Protein AF-G2IM91-F1 (afdb_monomer_lite)

Foldseek 3Di:
DDPVVVVCVVVVVVVVVVVVVVVVVVVVVVVVVVVVVVVVVVVVVVVVVVVVVVVVVVVVVVVVVVVVVVVVVVVVVVLCCLPPVVVVVLVVCQVDVLNQDPPNPDDPVVNVVVVVVCVVQQWDADPVGTIDGDRPDSVVVPPD

pLDDT: mean 77.0, std 16.24, range [38.62, 96.62]

Radius of gyration: 45.7 Å; chains: 1; bounding box: 92×33×119 Å

Structure (mmCIF, N/CA/C/O backbone):
data_AF-G2IM91-F1
#
_entry.id   AF-G2IM91-F1
#
loop_
_atom_site.group_PDB
_atom_site.id
_atom_site.type_symbol
_atom_site.label_atom_id
_atom_site.label_alt_id
_atom_site.label_comp_id
_atom_site.label_asym_id
_atom_site.label_entity_id
_atom_site.label_seq_id
_atom_site.pdbx_PDB_ins_code
_atom_site.Cartn_x
_atom_site.Cartn_y
_atom_site.Cartn_z
_atom_site.occupancy
_atom_site.B_iso_or_equiv
_atom_site.auth_seq_id
_atom_site.auth_comp_id
_atom_site.auth_asym_id
_atom_site.auth_atom_id
_atom_site.pdbx_PDB_model_num
ATOM 1 N N . MET A 1 1 ? 55.244 -1.380 -57.912 1.00 58.75 1 MET A N 1
ATOM 2 C CA . MET A 1 1 ? 54.074 -2.185 -57.493 1.00 58.75 1 MET A CA 1
ATOM 3 C C . MET A 1 1 ? 53.463 -2.826 -58.728 1.00 58.75 1 MET A C 1
ATOM 5 O O . MET A 1 1 ? 53.385 -2.140 -59.741 1.00 58.75 1 MET A O 1
ATOM 9 N N . PRO A 1 2 ? 53.085 -4.110 -58.703 1.00 75.12 2 PRO A N 1
ATOM 10 C CA . PRO A 1 2 ? 52.593 -4.783 -59.899 1.00 75.12 2 PRO A CA 1
ATOM 11 C C . PRO A 1 2 ? 51.182 -4.276 -60.268 1.00 75.12 2 PRO A C 1
ATOM 13 O O . PRO A 1 2 ? 50.319 -4.134 -59.404 1.00 75.12 2 PRO A O 1
ATOM 16 N N . ALA A 1 3 ? 50.946 -3.980 -61.551 1.00 74.94 3 ALA A N 1
ATOM 17 C CA . ALA A 1 3 ? 49.760 -3.259 -62.042 1.00 74.94 3 ALA A CA 1
ATOM 18 C C . ALA A 1 3 ? 48.409 -3.964 -61.789 1.00 74.94 3 ALA A C 1
ATOM 20 O O . ALA A 1 3 ? 47.363 -3.317 -61.773 1.00 74.94 3 ALA A O 1
ATOM 21 N N . TRP A 1 4 ? 48.413 -5.279 -61.547 1.00 76.25 4 TRP A N 1
ATOM 22 C CA . TRP A 1 4 ? 47.206 -6.033 -61.193 1.00 76.25 4 TRP A CA 1
ATOM 23 C C . TRP A 1 4 ? 46.655 -5.642 -59.812 1.00 76.25 4 TRP A C 1
ATOM 25 O O . TRP A 1 4 ? 45.441 -5.619 -59.623 1.00 76.25 4 TRP A O 1
ATOM 35 N N . LEU A 1 5 ? 47.526 -5.239 -58.879 1.00 74.75 5 LEU A N 1
ATOM 36 C CA . LEU A 1 5 ? 47.134 -4.841 -57.527 1.00 74.75 5 LEU A CA 1
ATOM 37 C C . LEU A 1 5 ? 46.308 -3.542 -57.532 1.00 74.75 5 LEU A C 1
ATOM 39 O O . LEU A 1 5 ? 45.314 -3.427 -56.821 1.00 74.75 5 LEU A O 1
ATOM 43 N N . LEU A 1 6 ? 46.681 -2.588 -58.393 1.00 76.56 6 LEU A N 1
ATOM 44 C CA . LEU A 1 6 ? 45.973 -1.313 -58.578 1.00 76.56 6 LEU A CA 1
ATOM 45 C C . LEU A 1 6 ? 44.570 -1.498 -59.178 1.00 76.56 6 LEU A C 1
ATOM 47 O O . LEU A 1 6 ? 43.684 -0.693 -58.908 1.00 76.56 6 LEU A O 1
ATOM 51 N N . ARG A 1 7 ? 44.343 -2.574 -59.944 1.00 78.06 7 ARG A N 1
ATOM 52 C CA . ARG A 1 7 ? 43.022 -2.925 -60.494 1.00 78.06 7 ARG A CA 1
ATOM 53 C C . ARG A 1 7 ? 42.071 -3.530 -59.457 1.00 78.06 7 ARG A C 1
ATOM 55 O O . ARG A 1 7 ? 40.871 -3.302 -59.551 1.00 78.06 7 ARG A O 1
ATOM 62 N N . LEU A 1 8 ? 42.587 -4.271 -58.475 1.00 85.00 8 LEU A N 1
ATOM 63 C CA . LEU A 1 8 ? 41.793 -4.894 -57.400 1.00 85.00 8 LEU A CA 1
ATOM 64 C C . LEU A 1 8 ? 41.503 -3.948 -56.229 1.00 85.00 8 LEU A C 1
ATOM 66 O O . LEU A 1 8 ? 40.527 -4.132 -55.502 1.00 85.00 8 LEU A O 1
ATOM 70 N N . LEU A 1 9 ? 42.326 -2.914 -56.068 1.00 87.31 9 LEU A N 1
ATOM 71 C CA . LEU A 1 9 ? 42.213 -1.902 -55.023 1.00 87.31 9 LEU A CA 1
ATOM 72 C C . LEU A 1 9 ? 40.801 -1.283 -54.884 1.00 87.31 9 LEU A C 1
ATOM 74 O O . LEU A 1 9 ? 40.288 -1.276 -53.763 1.00 87.31 9 LEU A O 1
ATOM 78 N N . PRO A 1 10 ? 40.107 -0.839 -55.957 1.00 88.62 10 PRO A N 1
ATOM 79 C CA . PRO A 1 10 ? 38.750 -0.299 -55.822 1.00 88.62 10 PRO A CA 1
ATOM 80 C C . PRO A 1 10 ? 37.735 -1.330 -55.302 1.00 88.62 10 PRO A C 1
ATOM 82 O O . PRO A 1 10 ? 36.807 -0.967 -54.585 1.00 88.62 10 PRO A O 1
ATOM 85 N N . HIS A 1 11 ? 37.909 -2.617 -55.618 1.00 90.00 11 HIS A N 1
ATOM 86 C CA . HIS A 1 11 ? 37.005 -3.678 -55.157 1.00 90.00 11 HIS A CA 1
ATOM 87 C C . HIS A 1 11 ? 37.240 -4.001 -53.676 1.00 90.00 11 HIS A C 1
ATOM 89 O O . HIS A 1 11 ? 36.284 -4.214 -52.932 1.00 90.00 11 HIS A O 1
ATOM 95 N N . GLY A 1 12 ? 38.499 -3.961 -53.226 1.00 92.06 12 GLY A N 1
ATOM 96 C CA . GLY A 1 12 ? 38.845 -4.087 -51.809 1.00 92.06 12 GLY A CA 1
ATOM 97 C C . GLY A 1 12 ? 38.259 -2.956 -50.959 1.00 92.06 12 GLY A C 1
ATOM 98 O O . GLY A 1 12 ? 37.692 -3.218 -49.901 1.00 92.06 12 GLY A O 1
ATOM 99 N N . ILE A 1 13 ? 38.320 -1.711 -51.449 1.00 92.81 13 ILE A N 1
ATOM 100 C CA . ILE A 1 13 ? 37.702 -0.557 -50.774 1.00 92.81 13 ILE A CA 1
ATOM 101 C C . ILE A 1 13 ? 36.179 -0.715 -50.707 1.00 92.81 13 ILE A C 1
ATOM 103 O O . ILE A 1 13 ? 35.593 -0.489 -49.651 1.00 92.81 13 ILE A O 1
ATOM 107 N N . ALA A 1 14 ? 35.535 -1.136 -51.800 1.00 93.81 14 ALA A N 1
ATOM 108 C CA . ALA A 1 14 ? 34.088 -1.350 -51.821 1.00 93.81 14 ALA A CA 1
ATOM 109 C C . ALA A 1 14 ? 33.645 -2.424 -50.809 1.00 93.81 14 ALA A C 1
ATOM 111 O O . ALA A 1 14 ? 32.693 -2.212 -50.060 1.00 93.81 14 ALA A O 1
ATOM 112 N N . LEU A 1 15 ? 34.370 -3.545 -50.726 1.00 95.12 15 LEU A N 1
ATOM 113 C CA . LEU A 1 15 ? 34.116 -4.592 -49.730 1.00 95.12 15 LEU A CA 1
ATOM 114 C C . LEU A 1 15 ? 34.318 -4.091 -48.297 1.00 95.12 15 LEU A C 1
ATOM 116 O O . LEU A 1 15 ? 33.482 -4.355 -47.434 1.00 95.12 15 LEU A O 1
ATOM 120 N N . ALA A 1 16 ? 35.390 -3.338 -48.045 1.00 94.88 16 ALA A N 1
ATOM 121 C CA . ALA A 1 16 ? 35.642 -2.749 -46.735 1.00 94.88 16 ALA A CA 1
ATOM 122 C C . ALA A 1 16 ? 34.537 -1.758 -46.332 1.00 94.88 16 ALA A C 1
ATOM 124 O O . ALA A 1 16 ? 34.101 -1.762 -45.182 1.00 94.88 16 ALA A O 1
ATOM 125 N N . ALA A 1 17 ? 34.037 -0.956 -47.276 1.00 96.12 17 ALA A N 1
ATOM 126 C CA . ALA A 1 17 ? 32.934 -0.030 -47.040 1.00 96.12 17 ALA A CA 1
ATOM 127 C C . ALA A 1 17 ? 31.627 -0.767 -46.704 1.00 96.12 17 ALA A C 1
ATOM 129 O O . ALA A 1 17 ? 30.949 -0.399 -45.745 1.00 96.12 17 ALA A O 1
ATOM 130 N N . LEU A 1 18 ? 31.301 -1.839 -47.434 1.00 96.12 18 LEU A N 1
ATOM 131 C CA . LEU A 1 18 ? 30.121 -2.665 -47.157 1.00 96.12 18 LEU A CA 1
ATOM 132 C C . LEU A 1 18 ? 30.212 -3.359 -45.792 1.00 96.12 18 LEU A C 1
ATOM 134 O O . LEU A 1 18 ? 29.256 -3.315 -45.019 1.00 96.12 18 LEU A O 1
ATOM 138 N N . LEU A 1 19 ? 31.365 -3.945 -45.457 1.00 96.31 19 LEU A N 1
ATOM 139 C CA . LEU A 1 19 ? 31.596 -4.561 -44.146 1.00 96.31 19 LEU A CA 1
ATOM 140 C C . LEU A 1 19 ? 31.528 -3.531 -43.013 1.00 96.31 19 LEU A C 1
ATOM 142 O O . LEU A 1 19 ? 30.925 -3.795 -41.973 1.00 96.31 19 LEU A O 1
ATOM 146 N N . GLY A 1 20 ? 32.097 -2.342 -43.222 1.00 96.62 20 GLY A N 1
ATOM 147 C CA . GLY A 1 20 ? 32.008 -1.234 -42.275 1.00 96.62 20 GLY A CA 1
ATOM 148 C C . GLY A 1 20 ? 30.564 -0.791 -42.037 1.00 96.62 20 GLY A C 1
ATOM 149 O O . GLY A 1 20 ? 30.157 -0.628 -40.888 1.00 96.62 20 GLY A O 1
ATOM 150 N N . ALA A 1 21 ? 29.769 -0.663 -43.103 1.00 95.56 21 ALA A N 1
ATOM 151 C CA . ALA A 1 21 ? 28.352 -0.322 -43.011 1.00 95.56 21 ALA A CA 1
ATOM 152 C C . ALA A 1 21 ? 27.546 -1.405 -42.274 1.00 95.56 21 ALA A C 1
ATOM 154 O O . ALA A 1 21 ? 26.770 -1.081 -41.376 1.00 95.56 21 ALA A O 1
ATOM 155 N N . MET A 1 22 ? 27.776 -2.684 -42.588 1.00 95.75 22 MET A N 1
ATOM 156 C CA . MET A 1 22 ? 27.137 -3.822 -41.914 1.00 95.75 22 MET A CA 1
ATOM 157 C C . MET A 1 22 ? 27.425 -3.815 -40.402 1.00 95.75 22 MET A C 1
ATOM 159 O O . MET A 1 22 ? 26.500 -3.882 -39.593 1.00 95.75 22 MET A O 1
ATOM 163 N N . LEU A 1 23 ? 28.695 -3.656 -40.009 1.00 94.94 23 LEU A N 1
ATOM 164 C CA . LEU A 1 23 ? 29.106 -3.590 -38.600 1.00 94.94 23 LEU A CA 1
ATOM 165 C C . LEU A 1 23 ? 28.542 -2.363 -37.877 1.00 94.94 23 LEU A C 1
ATOM 167 O O . LEU A 1 23 ? 28.225 -2.430 -36.689 1.00 94.94 23 LEU A O 1
ATOM 171 N N . TRP A 1 24 ? 28.424 -1.232 -38.572 1.00 95.31 24 TRP A N 1
ATOM 172 C CA . TRP A 1 24 ? 27.832 -0.022 -38.010 1.00 95.31 24 TRP A CA 1
ATOM 173 C C . TRP A 1 24 ? 26.333 -0.199 -37.734 1.00 95.31 24 TRP A C 1
ATOM 175 O O . TRP A 1 24 ? 25.861 0.181 -36.660 1.00 95.31 24 TRP A O 1
ATOM 185 N N . ILE A 1 25 ? 25.596 -0.825 -38.658 1.00 95.00 25 ILE A N 1
ATOM 186 C CA . ILE A 1 25 ? 24.171 -1.140 -38.478 1.00 95.00 25 ILE A CA 1
ATOM 187 C C . ILE A 1 25 ? 23.978 -2.089 -37.289 1.00 95.00 25 ILE A C 1
ATOM 189 O O . ILE A 1 25 ? 23.140 -1.813 -36.431 1.00 95.00 25 ILE A O 1
ATOM 193 N N . ASP A 1 26 ? 24.776 -3.154 -37.200 1.00 94.62 26 ASP A N 1
ATOM 194 C CA . ASP A 1 26 ? 24.684 -4.143 -36.119 1.00 94.62 26 ASP A CA 1
ATOM 195 C C . ASP A 1 26 ? 24.948 -3.519 -34.735 1.00 94.62 26 ASP A C 1
ATOM 197 O O . ASP A 1 26 ? 24.148 -3.651 -33.803 1.00 94.62 26 ASP A O 1
ATOM 201 N N . ARG A 1 27 ? 26.008 -2.707 -34.615 1.00 92.44 27 ARG A N 1
ATOM 202 C CA . ARG A 1 27 ? 26.309 -1.975 -33.372 1.00 92.44 27 ARG A CA 1
ATOM 203 C C . ARG A 1 27 ? 25.188 -1.019 -32.972 1.00 92.44 27 ARG A C 1
ATOM 205 O O . ARG A 1 27 ? 24.855 -0.929 -31.791 1.00 92.44 27 ARG A O 1
ATOM 212 N N . ASN A 1 28 ? 24.590 -0.327 -33.938 1.00 91.94 28 ASN A N 1
ATOM 213 C CA . ASN A 1 28 ? 23.470 0.576 -33.680 1.00 91.94 28 ASN A CA 1
ATOM 214 C C . ASN A 1 28 ? 22.183 -0.164 -33.303 1.00 91.94 28 ASN A C 1
ATOM 216 O O . ASN A 1 28 ? 21.387 0.352 -32.520 1.00 91.94 28 ASN A O 1
ATOM 220 N N . ALA A 1 29 ? 21.960 -1.364 -33.835 1.00 88.69 29 ALA A N 1
ATOM 221 C CA . ALA A 1 29 ? 20.843 -2.201 -33.419 1.00 88.69 29 ALA A CA 1
ATOM 222 C C . ALA A 1 29 ? 21.014 -2.643 -31.956 1.00 88.69 29 ALA A C 1
ATOM 224 O O . ALA A 1 29 ? 20.082 -2.510 -31.160 1.00 88.69 29 ALA A O 1
ATOM 225 N N . ALA A 1 30 ? 22.221 -3.067 -31.571 1.00 89.06 30 ALA A N 1
ATOM 226 C CA . ALA A 1 30 ? 22.526 -3.510 -30.212 1.00 89.06 30 ALA A CA 1
ATOM 227 C C . ALA A 1 30 ? 22.371 -2.408 -29.146 1.00 89.06 30 ALA A C 1
ATOM 229 O O . ALA A 1 30 ? 21.991 -2.688 -28.008 1.00 89.06 30 ALA A O 1
ATOM 230 N N . THR A 1 31 ? 22.654 -1.145 -29.474 1.00 88.81 31 THR A N 1
ATOM 231 C CA . THR A 1 31 ? 22.453 -0.033 -28.527 1.00 88.81 31 THR A CA 1
ATOM 232 C C . THR A 1 31 ? 20.975 0.298 -28.342 1.00 88.81 31 THR A C 1
ATOM 234 O O . THR A 1 31 ? 20.534 0.525 -27.213 1.00 88.81 31 THR A O 1
ATOM 237 N N . ARG A 1 32 ? 20.186 0.260 -29.423 1.00 88.94 32 ARG A N 1
ATOM 238 C CA . ARG A 1 32 ? 18.736 0.511 -29.377 1.00 88.94 32 ARG A CA 1
ATOM 239 C C . ARG A 1 32 ? 17.995 -0.543 -28.559 1.00 88.94 32 ARG A C 1
ATOM 241 O O . ARG A 1 32 ? 17.136 -0.180 -27.760 1.00 88.94 32 ARG A O 1
ATOM 248 N N . THR A 1 33 ? 18.346 -1.821 -28.705 1.00 89.69 33 THR A N 1
ATOM 249 C CA . THR A 1 33 ? 17.702 -2.901 -27.938 1.00 89.69 33 THR A CA 1
ATOM 250 C C . THR A 1 33 ? 17.970 -2.768 -26.442 1.00 89.69 33 THR A C 1
ATOM 252 O O . THR A 1 33 ? 17.042 -2.877 -25.645 1.00 89.69 33 THR A O 1
ATOM 255 N N . ARG A 1 34 ? 19.203 -2.435 -26.042 1.00 91.75 34 ARG A N 1
ATOM 256 C CA . ARG A 1 34 ? 19.546 -2.202 -24.627 1.00 91.75 34 ARG A CA 1
ATOM 257 C C . ARG A 1 34 ? 18.765 -1.037 -24.023 1.00 91.75 34 ARG A C 1
ATOM 259 O O . ARG A 1 34 ? 18.237 -1.172 -22.924 1.00 91.75 34 ARG A O 1
ATOM 266 N N . ALA A 1 35 ? 18.642 0.075 -24.748 1.00 92.00 35 ALA A N 1
ATOM 267 C CA . ALA A 1 35 ? 17.865 1.226 -24.286 1.00 92.00 35 ALA A CA 1
ATOM 268 C C . ALA A 1 35 ? 16.370 0.891 -24.111 1.00 92.00 35 ALA A C 1
ATOM 270 O O . ALA A 1 35 ? 15.737 1.327 -23.148 1.00 92.00 35 ALA A O 1
ATOM 271 N N . GLN A 1 36 ? 15.802 0.079 -25.008 1.00 91.69 36 GLN A N 1
ATOM 272 C CA . GLN A 1 36 ? 14.414 -0.380 -24.887 1.00 91.69 36 GLN A CA 1
ATOM 273 C C . GLN A 1 36 ? 14.209 -1.331 -23.702 1.00 91.69 36 GLN A C 1
ATOM 275 O O . GLN A 1 36 ? 13.215 -1.210 -22.993 1.00 91.69 36 GLN A O 1
ATOM 280 N N . ILE A 1 37 ? 15.154 -2.238 -23.443 1.00 91.56 37 ILE A N 1
ATOM 281 C CA . ILE A 1 37 ? 15.074 -3.150 -22.293 1.00 91.56 37 ILE A CA 1
ATOM 282 C C . ILE A 1 37 ? 15.128 -2.364 -20.980 1.00 91.56 37 ILE A C 1
ATOM 284 O O . ILE A 1 37 ? 14.327 -2.620 -20.085 1.00 91.56 37 ILE A O 1
ATOM 288 N N . GLU A 1 38 ? 16.026 -1.383 -20.871 1.00 92.94 38 GLU A N 1
ATOM 289 C CA . GLU A 1 38 ? 16.166 -0.587 -19.649 1.00 92.94 38 GLU A CA 1
ATOM 290 C C . GLU A 1 38 ? 14.921 0.264 -19.380 1.00 92.94 38 GLU A C 1
ATOM 292 O O . GLU A 1 38 ? 14.400 0.290 -18.267 1.00 92.94 38 GLU A O 1
ATOM 297 N N . THR A 1 39 ? 14.379 0.909 -20.414 1.00 93.06 39 THR A N 1
ATOM 298 C CA . THR A 1 39 ? 13.135 1.680 -20.276 1.00 93.06 39 THR A CA 1
ATOM 299 C C . THR A 1 39 ? 11.949 0.790 -19.911 1.00 93.06 39 THR A C 1
ATOM 301 O O . THR A 1 39 ? 11.190 1.146 -19.010 1.00 93.06 39 THR A O 1
ATOM 304 N N . ALA A 1 40 ? 11.815 -0.389 -20.528 1.00 92.06 40 ALA A N 1
ATOM 305 C CA . ALA A 1 40 ? 10.787 -1.364 -20.167 1.00 92.06 40 ALA A CA 1
ATOM 306 C C . ALA A 1 40 ? 10.934 -1.836 -18.713 1.00 92.06 40 ALA A C 1
ATOM 308 O O . ALA A 1 40 ? 9.944 -1.898 -17.980 1.00 92.06 40 ALA A O 1
ATOM 309 N N . ARG A 1 41 ? 12.167 -2.095 -18.264 1.00 94.38 41 ARG A N 1
ATOM 310 C CA . ARG A 1 41 ? 12.460 -2.472 -16.880 1.00 94.38 41 ARG A CA 1
ATOM 311 C C . ARG A 1 41 ? 12.054 -1.369 -15.908 1.00 94.38 41 ARG A C 1
ATOM 313 O O . ARG A 1 41 ? 11.269 -1.636 -15.003 1.00 94.38 41 ARG A O 1
ATOM 320 N N . ILE A 1 42 ? 12.499 -0.133 -16.131 1.00 94.12 42 ILE A N 1
ATOM 321 C CA . ILE A 1 42 ? 12.155 1.017 -15.281 1.00 94.12 42 ILE A CA 1
ATOM 322 C C . ILE A 1 42 ? 10.635 1.224 -15.232 1.00 94.12 42 ILE A C 1
ATOM 324 O O . ILE A 1 42 ? 10.075 1.449 -14.158 1.00 94.12 42 ILE A O 1
ATOM 328 N N . MET A 1 43 ? 9.940 1.122 -16.371 1.00 93.88 43 MET A N 1
ATOM 329 C CA . MET A 1 43 ? 8.478 1.215 -16.397 1.00 93.88 43 MET A CA 1
ATOM 330 C C . MET A 1 43 ? 7.822 0.098 -15.584 1.00 93.88 43 MET A C 1
ATOM 332 O O . MET A 1 43 ? 6.929 0.390 -14.791 1.00 93.88 43 MET A O 1
ATOM 336 N N . SER A 1 44 ? 8.282 -1.148 -15.727 1.00 92.69 44 SER A N 1
ATOM 337 C CA . SER A 1 44 ? 7.745 -2.286 -14.973 1.00 92.69 44 SER A CA 1
ATOM 338 C C . SER A 1 44 ? 7.970 -2.141 -13.465 1.00 92.69 44 SER A C 1
ATOM 340 O O . SER A 1 44 ? 7.050 -2.356 -12.680 1.00 92.69 44 SER A O 1
ATOM 342 N N . GLU A 1 45 ? 9.152 -1.679 -13.044 1.00 94.69 45 GLU A N 1
ATOM 343 C CA . GLU A 1 45 ? 9.470 -1.445 -11.635 1.00 94.69 45 GLU A CA 1
ATOM 344 C C . GLU A 1 45 ? 8.613 -0.312 -11.055 1.00 94.69 45 GLU A C 1
ATOM 346 O O . GLU A 1 45 ? 8.114 -0.411 -9.933 1.00 94.69 45 GLU A O 1
ATOM 351 N N . ASN A 1 46 ? 8.381 0.753 -11.826 1.00 93.81 46 ASN A N 1
ATOM 352 C CA . ASN A 1 46 ? 7.516 1.855 -11.413 1.00 93.81 46 ASN A CA 1
ATOM 353 C C . ASN A 1 46 ? 6.042 1.443 -11.336 1.00 93.81 46 ASN A C 1
ATOM 355 O O . ASN A 1 46 ? 5.352 1.845 -10.398 1.00 93.81 46 ASN A O 1
ATOM 359 N N . GLN A 1 47 ? 5.562 0.630 -12.281 1.00 95.19 47 GLN A N 1
ATOM 360 C CA . GLN A 1 47 ? 4.212 0.068 -12.244 1.00 95.19 47 GLN A CA 1
ATOM 361 C C . GLN A 1 47 ? 4.026 -0.825 -11.018 1.00 95.19 47 GLN A C 1
ATOM 363 O O . GLN A 1 47 ? 3.093 -0.599 -10.252 1.00 95.19 47 GLN A O 1
ATOM 368 N N . LEU A 1 48 ? 4.963 -1.743 -10.762 1.00 94.94 48 LEU A N 1
ATOM 369 C CA . LEU A 1 48 ? 4.957 -2.598 -9.572 1.00 94.94 48 LEU A CA 1
ATOM 370 C C . LEU A 1 48 ? 4.942 -1.776 -8.280 1.00 94.94 48 LEU A C 1
ATOM 372 O O . LEU A 1 48 ? 4.133 -2.032 -7.392 1.00 94.94 48 LEU A O 1
ATOM 376 N N . ARG A 1 49 ? 5.782 -0.738 -8.177 1.00 94.44 49 ARG A N 1
ATOM 377 C CA . ARG A 1 49 ? 5.787 0.170 -7.016 1.00 94.44 49 ARG A CA 1
ATOM 378 C C . ARG A 1 49 ? 4.465 0.918 -6.855 1.00 94.44 49 ARG A C 1
ATOM 380 O O . ARG A 1 49 ? 4.007 1.109 -5.729 1.00 94.44 49 ARG A O 1
ATOM 387 N N . ALA A 1 50 ? 3.853 1.358 -7.952 1.00 94.94 50 ALA A N 1
ATOM 388 C CA . ALA A 1 50 ? 2.565 2.043 -7.916 1.00 94.94 50 ALA A CA 1
ATOM 389 C C . ALA A 1 50 ? 1.432 1.099 -7.486 1.00 94.94 50 ALA A C 1
ATOM 391 O O . ALA A 1 50 ? 0.580 1.489 -6.686 1.00 94.94 50 ALA A O 1
ATOM 392 N N . GLU A 1 51 ? 1.431 -0.139 -7.979 1.00 94.38 51 GLU A N 1
ATOM 393 C CA . GLU A 1 51 ? 0.474 -1.166 -7.572 1.00 94.38 51 GLU A CA 1
ATOM 394 C C . GLU A 1 51 ? 0.641 -1.555 -6.105 1.00 94.38 51 GLU A C 1
ATOM 396 O O . GLU A 1 51 ? -0.361 -1.604 -5.389 1.00 94.38 51 GLU A O 1
ATOM 401 N N . LEU A 1 52 ? 1.881 -1.729 -5.629 1.00 95.06 52 LEU A N 1
ATOM 402 C CA . LEU A 1 52 ? 2.157 -1.973 -4.212 1.00 95.06 52 LEU A CA 1
ATOM 403 C C . LEU A 1 52 ? 1.566 -0.865 -3.343 1.00 95.06 52 LEU A C 1
ATOM 405 O O . LEU A 1 52 ? 0.780 -1.153 -2.447 1.00 95.06 52 LEU A O 1
ATOM 409 N N . ARG A 1 53 ? 1.852 0.404 -3.658 1.00 94.44 53 ARG A N 1
ATOM 410 C CA . ARG A 1 53 ? 1.324 1.546 -2.893 1.00 94.44 53 ARG A CA 1
ATOM 411 C C . ARG A 1 53 ? -0.202 1.588 -2.883 1.00 94.44 53 ARG A C 1
ATOM 413 O O . ARG A 1 53 ? -0.802 1.891 -1.856 1.00 94.44 53 ARG A O 1
ATOM 420 N N . ARG A 1 54 ? -0.853 1.279 -4.009 1.00 94.12 54 ARG A N 1
ATOM 421 C CA . ARG A 1 54 ? -2.324 1.198 -4.070 1.00 94.12 54 ARG A CA 1
ATOM 422 C C . ARG A 1 54 ? -2.862 0.051 -3.218 1.00 94.12 54 ARG A C 1
ATOM 424 O O . ARG A 1 54 ? -3.890 0.218 -2.567 1.00 94.12 54 ARG A O 1
ATOM 431 N N . SER A 1 55 ? -2.191 -1.099 -3.228 1.00 94.12 55 SER A N 1
ATOM 432 C CA . SER A 1 55 ? -2.547 -2.248 -2.393 1.00 94.12 55 SER A CA 1
ATOM 433 C C . SER A 1 55 ? -2.397 -1.918 -0.906 1.00 94.12 55 SER A C 1
ATOM 435 O O . SER A 1 55 ? -3.340 -2.103 -0.141 1.00 94.12 55 SER A O 1
ATOM 437 N N . GLU A 1 56 ? -1.268 -1.325 -0.514 1.00 94.62 56 GLU A N 1
ATOM 438 C CA . GLU A 1 56 ? -0.998 -0.863 0.852 1.00 94.62 56 GLU A CA 1
ATOM 439 C C . GLU A 1 56 ? -2.060 0.128 1.334 1.00 94.62 56 GLU A C 1
ATOM 441 O O . GLU A 1 56 ? -2.598 -0.028 2.427 1.00 94.62 56 GLU A O 1
ATOM 446 N N . GLN A 1 57 ? -2.433 1.107 0.505 1.00 93.69 57 GLN A N 1
ATOM 447 C CA . GLN A 1 57 ? -3.492 2.065 0.836 1.00 93.69 57 GLN A CA 1
ATOM 448 C C . GLN A 1 57 ? -4.855 1.390 1.024 1.00 93.69 57 GLN A C 1
ATOM 450 O O . GLN A 1 57 ? -5.587 1.729 1.954 1.00 93.69 57 GLN A O 1
ATOM 455 N N . ARG A 1 58 ? -5.202 0.417 0.172 1.00 91.94 58 ARG A N 1
ATOM 456 C CA . ARG A 1 58 ? -6.449 -0.354 0.311 1.00 91.94 58 ARG A CA 1
ATOM 457 C C . ARG A 1 58 ? -6.452 -1.194 1.584 1.00 91.94 58 ARG A C 1
ATOM 459 O O . ARG A 1 58 ? -7.462 -1.219 2.282 1.00 91.94 58 ARG A O 1
ATOM 466 N N . LEU A 1 59 ? -5.334 -1.846 1.896 1.00 93.38 59 LEU A N 1
ATOM 467 C CA . LEU A 1 59 ? -5.170 -2.636 3.114 1.00 93.38 59 LEU A CA 1
ATOM 468 C C . LEU A 1 59 ? -5.273 -1.754 4.360 1.00 93.38 59 LEU A C 1
ATOM 470 O O . LEU A 1 59 ? -6.054 -2.065 5.254 1.00 93.38 59 LEU A O 1
ATOM 474 N N . ALA A 1 60 ? -4.570 -0.620 4.390 1.00 92.50 60 ALA A N 1
ATOM 475 C CA . ALA A 1 60 ? -4.649 0.343 5.485 1.00 92.50 60 ALA A CA 1
ATOM 476 C C . ALA A 1 60 ? -6.081 0.871 5.678 1.00 92.50 60 ALA A C 1
ATOM 478 O O . ALA A 1 60 ? -6.581 0.905 6.802 1.00 92.50 60 ALA A O 1
ATOM 479 N N . GLY A 1 61 ? -6.774 1.206 4.584 1.00 91.94 61 GLY A N 1
ATOM 480 C CA . GLY A 1 61 ? -8.175 1.625 4.625 1.00 91.94 61 GLY A CA 1
ATOM 481 C C . GLY A 1 61 ? -9.109 0.534 5.158 1.00 91.94 61 GLY A C 1
ATOM 482 O O . GLY A 1 61 ? -9.958 0.808 6.004 1.00 91.94 61 GLY A O 1
ATOM 483 N N . SER A 1 62 ? -8.922 -0.715 4.720 1.00 91.69 62 SER A N 1
ATOM 484 C CA . SER A 1 62 ? -9.709 -1.856 5.201 1.00 91.69 62 SER A CA 1
ATOM 485 C C . SER A 1 62 ? -9.481 -2.125 6.688 1.00 91.69 62 SER A C 1
ATOM 487 O O . SER A 1 62 ? -10.442 -2.372 7.412 1.00 91.69 62 SER A O 1
ATOM 489 N N . ILE A 1 63 ? -8.233 -2.070 7.159 1.00 90.88 63 ILE A N 1
ATOM 490 C CA . ILE A 1 63 ? -7.897 -2.264 8.576 1.00 90.88 63 ILE A CA 1
ATOM 491 C C . ILE A 1 63 ? -8.517 -1.147 9.420 1.00 90.88 63 ILE A C 1
ATOM 493 O O . ILE A 1 63 ? -9.132 -1.434 10.444 1.00 90.88 63 ILE A O 1
ATOM 497 N N . GLY A 1 64 ? -8.430 0.107 8.965 1.00 90.56 64 GLY A N 1
ATOM 498 C CA . GLY A 1 64 ? -9.059 1.240 9.644 1.00 90.56 64 GLY A CA 1
ATOM 499 C C . GLY A 1 64 ? -10.576 1.078 9.778 1.00 90.56 64 GLY A C 1
ATOM 500 O O . GLY A 1 64 ? -11.120 1.266 10.863 1.00 90.56 64 GLY A O 1
ATOM 501 N N . ALA A 1 65 ? -11.255 0.655 8.708 1.00 90.00 65 ALA A N 1
ATOM 502 C CA . ALA A 1 65 ? -12.700 0.417 8.721 1.00 90.00 65 ALA A CA 1
ATOM 503 C C . ALA A 1 65 ? -13.116 -0.756 9.627 1.00 90.00 65 ALA A C 1
ATOM 505 O O . ALA A 1 65 ? -14.173 -0.717 10.257 1.00 90.00 65 ALA A O 1
ATOM 506 N N . ILE A 1 66 ? -12.297 -1.809 9.707 1.00 91.38 66 ILE A N 1
ATOM 507 C CA . ILE A 1 66 ? -12.524 -2.909 10.653 1.00 91.38 66 ILE A CA 1
ATOM 508 C C . ILE A 1 66 ? -12.349 -2.404 12.087 1.00 91.38 66 ILE A C 1
ATOM 510 O O . ILE A 1 66 ? -13.195 -2.696 12.928 1.00 91.38 66 ILE A O 1
ATOM 514 N N . GLY A 1 67 ? -11.305 -1.612 12.353 1.00 88.69 67 GLY A N 1
ATOM 515 C CA . GLY A 1 67 ? -11.052 -1.020 13.666 1.00 88.69 67 GLY A CA 1
ATOM 516 C C . GLY A 1 67 ? -12.239 -0.203 14.169 1.00 88.69 67 GLY A C 1
ATOM 517 O O . GLY A 1 67 ? -12.767 -0.492 15.238 1.00 88.69 67 GLY A O 1
ATOM 518 N N . THR A 1 68 ?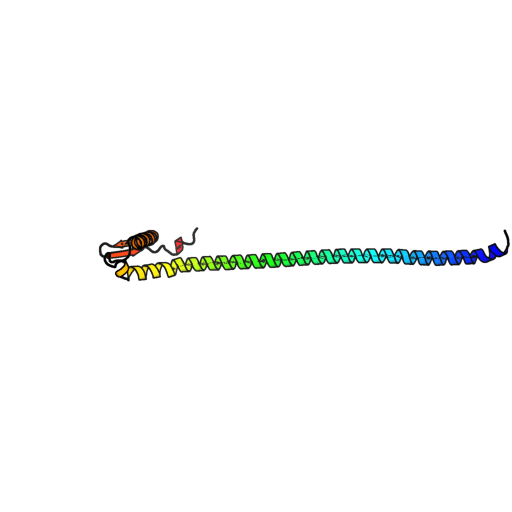 -12.736 0.740 13.365 1.00 89.38 68 THR A N 1
ATOM 519 C CA . THR A 1 68 ? -13.893 1.569 13.749 1.00 89.38 68 THR A CA 1
ATOM 520 C C . THR A 1 68 ? -15.157 0.743 13.974 1.00 89.38 68 THR A C 1
ATOM 522 O O . THR A 1 68 ? -15.914 1.013 14.906 1.00 89.38 68 THR A O 1
ATOM 525 N N . ARG A 1 69 ? -15.380 -0.297 13.162 1.00 90.75 69 ARG A N 1
ATOM 526 C CA . ARG A 1 69 ? -16.521 -1.203 13.330 1.00 90.75 69 ARG A CA 1
ATOM 527 C C . ARG A 1 69 ? -16.435 -2.005 14.626 1.00 90.75 69 ARG A C 1
ATOM 529 O O . ARG A 1 69 ? -17.452 -2.148 15.297 1.00 90.75 69 ARG A O 1
ATOM 536 N N . VAL A 1 70 ? -15.263 -2.542 14.959 1.00 91.25 70 VAL A N 1
ATOM 537 C CA . VAL A 1 70 ? -15.062 -3.330 16.183 1.00 91.25 70 VAL A C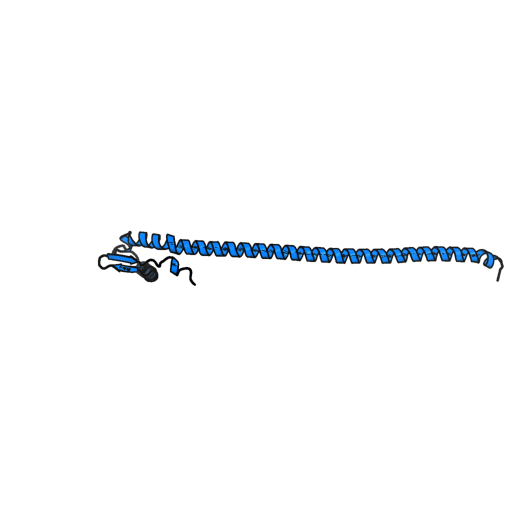A 1
ATOM 538 C C . VAL A 1 70 ? -15.212 -2.445 17.415 1.00 91.25 70 VAL A C 1
ATOM 540 O O . VAL A 1 70 ? -15.946 -2.822 18.322 1.00 91.25 70 VAL A O 1
ATOM 543 N N . THR A 1 71 ? -14.612 -1.253 17.426 1.00 88.88 71 THR A N 1
ATOM 544 C CA . THR A 1 71 ? -14.788 -0.294 18.527 1.00 88.88 71 THR A CA 1
ATOM 545 C C . THR A 1 71 ? -16.261 0.054 18.722 1.00 88.88 71 THR A C 1
ATOM 547 O O . THR A 1 71 ? -16.783 -0.128 19.813 1.00 88.88 71 THR A O 1
ATOM 550 N N . GLY A 1 72 ? -16.986 0.400 17.651 1.00 87.06 72 GLY A N 1
ATOM 551 C CA . GLY A 1 72 ? -18.418 0.693 17.763 1.00 87.06 72 GLY A CA 1
ATOM 552 C C . GLY A 1 72 ? -19.265 -0.500 18.228 1.00 87.06 72 GLY A C 1
ATOM 553 O O . GLY A 1 72 ? -20.294 -0.315 18.875 1.00 87.06 72 GLY A O 1
ATOM 554 N N . GLN A 1 73 ? -18.851 -1.736 17.926 1.00 88.94 73 GLN A N 1
ATOM 555 C CA . GLN A 1 73 ? -19.502 -2.934 18.462 1.00 88.94 73 GLN A CA 1
ATOM 556 C C . GLN A 1 73 ? -19.239 -3.118 19.957 1.00 88.94 73 GLN A C 1
ATOM 558 O O . GLN A 1 73 ? -20.168 -3.501 20.665 1.00 88.94 73 GLN A O 1
ATOM 563 N N . ILE A 1 74 ? -18.018 -2.849 20.425 1.00 88.12 74 ILE A N 1
ATOM 564 C CA . ILE A 1 74 ? -17.660 -2.896 21.848 1.00 88.12 74 ILE A CA 1
ATOM 565 C C . ILE A 1 74 ? -18.460 -1.841 22.613 1.00 88.12 74 ILE A C 1
ATOM 567 O O . ILE A 1 74 ? -19.168 -2.201 23.548 1.00 88.12 74 ILE A O 1
ATOM 571 N N . ASP A 1 75 ? -18.474 -0.593 22.143 1.00 83.94 75 ASP A N 1
ATOM 572 C CA . ASP A 1 75 ? -19.214 0.499 22.788 1.00 83.94 75 ASP A CA 1
ATOM 573 C C . ASP A 1 75 ? -20.717 0.190 22.873 1.00 83.94 75 ASP A C 1
ATOM 575 O O . ASP A 1 75 ? -21.370 0.401 23.897 1.00 83.94 75 ASP A O 1
ATOM 579 N N . ALA A 1 76 ? -21.288 -0.376 21.804 1.00 83.31 76 ALA A N 1
ATOM 580 C CA . ALA A 1 76 ? -22.683 -0.806 21.798 1.00 83.31 76 ALA A CA 1
ATOM 581 C C . ALA A 1 76 ? -22.946 -1.978 22.760 1.00 83.31 76 ALA A C 1
ATOM 583 O O . ALA A 1 76 ? -24.035 -2.071 23.339 1.00 83.31 76 ALA A O 1
ATOM 584 N N . LEU A 1 77 ? -21.984 -2.891 22.918 1.00 82.69 77 LEU A N 1
ATOM 585 C CA . LEU A 1 77 ? -22.079 -4.010 23.850 1.00 82.69 77 LEU A CA 1
ATOM 586 C C . LEU A 1 77 ? -21.998 -3.525 25.302 1.00 82.69 77 LEU A C 1
ATOM 588 O O . LEU A 1 77 ? -22.797 -3.970 26.126 1.00 82.69 77 LEU A O 1
ATOM 592 N N . ASP A 1 78 ? -21.091 -2.598 25.600 1.00 79.94 78 ASP A N 1
ATOM 593 C CA . ASP A 1 78 ? -20.936 -1.983 26.920 1.00 79.94 78 ASP A CA 1
ATOM 594 C C . ASP A 1 78 ? -22.178 -1.174 27.293 1.00 79.94 78 ASP A C 1
ATOM 596 O O . ASP A 1 78 ? -22.735 -1.346 28.382 1.00 79.94 78 ASP A O 1
ATOM 600 N N . ALA A 1 79 ? -22.718 -0.396 26.352 1.00 73.50 79 ALA A N 1
ATOM 601 C CA . ALA A 1 79 ? -23.975 0.315 26.547 1.00 73.50 79 ALA A CA 1
ATOM 602 C C . ALA A 1 79 ? -25.135 -0.645 26.860 1.00 73.50 79 ALA A C 1
ATOM 604 O O . ALA A 1 79 ? -25.922 -0.391 27.775 1.00 73.50 79 ALA A O 1
ATOM 605 N N . ARG A 1 80 ? -25.248 -1.780 26.151 1.00 71.44 80 ARG A N 1
ATOM 606 C CA . ARG A 1 80 ? -26.264 -2.809 26.448 1.00 71.44 80 ARG A CA 1
ATOM 607 C C . ARG A 1 80 ? -26.046 -3.468 27.809 1.00 71.44 80 ARG A C 1
ATOM 609 O O . ARG A 1 80 ? -27.028 -3.733 28.508 1.00 71.44 80 ARG A O 1
ATOM 616 N N . HIS A 1 81 ? -24.797 -3.723 28.195 1.00 68.06 81 HIS A N 1
ATOM 617 C CA . HIS A 1 81 ? -24.484 -4.268 29.514 1.00 68.06 81 HIS A CA 1
ATOM 618 C C . HIS A 1 81 ? -24.920 -3.319 30.632 1.00 68.06 81 HIS A C 1
ATOM 620 O O . HIS A 1 81 ? -25.591 -3.761 31.567 1.00 68.06 81 HIS A O 1
ATOM 626 N N . ALA A 1 82 ? -24.611 -2.027 30.504 1.00 70.50 82 ALA A N 1
ATOM 627 C CA . ALA A 1 82 ? -24.955 -1.010 31.493 1.00 70.50 82 ALA A CA 1
ATOM 628 C C . ALA A 1 82 ? -26.468 -0.739 31.573 1.00 70.50 82 ALA A C 1
ATOM 630 O O . ALA A 1 82 ? -27.023 -0.615 32.662 1.00 70.50 82 ALA A O 1
ATOM 631 N N . THR A 1 83 ? -27.156 -0.663 30.429 1.00 66.94 83 THR A N 1
ATOM 632 C CA . THR A 1 83 ? -28.553 -0.184 30.376 1.00 66.94 83 THR A CA 1
ATOM 633 C C . THR A 1 83 ? -29.609 -1.280 30.446 1.00 66.94 83 THR A C 1
ATOM 635 O O . THR A 1 83 ? -30.724 -1.015 30.891 1.00 66.94 83 THR A O 1
ATOM 638 N N . ILE A 1 84 ? -29.298 -2.504 30.008 1.00 67.56 84 ILE A N 1
ATOM 639 C CA . ILE A 1 84 ? -30.280 -3.596 29.922 1.00 67.56 84 ILE A CA 1
ATOM 640 C C . ILE A 1 84 ? -29.897 -4.732 30.863 1.00 67.56 84 ILE A C 1
ATOM 642 O O . ILE A 1 84 ? -30.707 -5.139 31.697 1.00 67.56 84 ILE A O 1
ATOM 646 N N . ILE A 1 85 ? -28.675 -5.252 30.739 1.00 62.16 85 ILE A N 1
ATOM 647 C CA . ILE A 1 85 ? -28.284 -6.501 31.404 1.00 62.16 85 ILE A CA 1
ATOM 648 C C . ILE A 1 85 ? -28.134 -6.291 32.915 1.00 62.16 85 ILE A C 1
ATOM 650 O O . ILE A 1 85 ? -28.791 -7.000 33.674 1.00 62.16 85 ILE A O 1
ATOM 654 N N . GLN A 1 86 ? -27.354 -5.299 33.362 1.00 70.62 86 GLN A N 1
ATOM 655 C CA . GLN A 1 86 ? -27.180 -5.007 34.794 1.00 70.62 86 GLN A CA 1
ATOM 656 C C . GLN A 1 86 ? -28.496 -4.712 35.535 1.00 70.62 86 GLN A C 1
ATOM 658 O O . GLN A 1 86 ? -28.767 -5.399 36.522 1.00 70.62 86 GLN A O 1
ATOM 663 N N . PRO A 1 87 ? -29.354 -3.767 35.099 1.00 69.38 87 PRO A N 1
ATOM 664 C CA . PRO A 1 87 ? -30.608 -3.492 35.803 1.00 69.38 87 PRO A CA 1
ATOM 665 C C . PRO A 1 87 ? -31.545 -4.693 35.852 1.00 69.38 87 PRO A C 1
ATOM 667 O O . PRO A 1 87 ? -32.217 -4.904 36.860 1.00 69.38 87 PRO A O 1
ATOM 670 N N . THR A 1 88 ? -31.597 -5.482 34.776 1.00 67.88 88 THR A N 1
ATOM 671 C CA . THR A 1 88 ? -32.438 -6.683 34.725 1.00 67.88 88 THR A CA 1
ATOM 672 C C . THR A 1 88 ? -31.921 -7.740 35.694 1.00 67.88 88 THR A C 1
ATOM 674 O O . THR A 1 88 ? -32.705 -8.271 36.475 1.00 67.88 88 THR A O 1
ATOM 677 N N . LEU A 1 89 ? -30.606 -7.987 35.718 1.00 69.94 89 LEU A N 1
ATOM 678 C CA . LEU A 1 89 ? -29.979 -8.892 36.683 1.00 69.94 89 LEU A CA 1
ATOM 679 C C . LEU A 1 89 ? -30.250 -8.453 38.118 1.00 69.94 89 LEU A C 1
ATOM 681 O O . LEU A 1 89 ? -30.685 -9.273 38.914 1.00 69.94 89 LEU A O 1
ATOM 685 N N . ILE A 1 90 ? -30.065 -7.169 38.436 1.00 69.56 90 ILE A N 1
ATOM 686 C CA . ILE A 1 90 ? -30.332 -6.624 39.775 1.00 69.56 90 ILE A CA 1
ATOM 687 C C . ILE A 1 90 ? -31.811 -6.783 40.145 1.00 69.56 90 ILE A C 1
ATOM 689 O O . ILE A 1 90 ? -32.126 -7.166 41.274 1.00 69.56 90 ILE A O 1
ATOM 693 N N . ARG A 1 91 ? -32.733 -6.527 39.208 1.00 70.25 91 ARG A N 1
ATOM 694 C CA . ARG A 1 91 ? -34.177 -6.687 39.429 1.00 70.25 91 ARG A CA 1
ATOM 695 C C . ARG A 1 91 ? -34.558 -8.144 39.703 1.00 70.25 91 ARG A C 1
ATOM 697 O O . ARG A 1 91 ? -35.343 -8.388 40.612 1.00 70.25 91 ARG A O 1
ATOM 704 N N . GLU A 1 92 ? -34.008 -9.099 38.959 1.00 71.12 92 GLU A N 1
ATOM 705 C CA . GLU A 1 92 ? -34.282 -10.522 39.197 1.00 71.12 92 GLU A CA 1
ATOM 706 C C . GLU A 1 92 ? -33.626 -11.013 40.497 1.00 71.12 92 GLU A C 1
ATOM 708 O O . GLU A 1 92 ? -34.266 -11.706 41.287 1.00 71.12 92 GLU A O 1
ATOM 713 N N . LEU A 1 93 ? -32.402 -10.565 40.799 1.00 69.19 93 LEU A N 1
ATOM 714 C CA . LEU A 1 93 ? -31.716 -10.895 42.053 1.00 69.19 93 LEU A CA 1
ATOM 715 C C . LEU A 1 93 ? -32.471 -10.408 43.292 1.00 69.19 93 LEU A C 1
ATOM 717 O O . LEU A 1 93 ? -32.507 -11.088 44.311 1.00 69.19 93 LEU A O 1
ATOM 721 N N . THR A 1 94 ? -33.043 -9.205 43.213 1.00 65.25 94 THR A N 1
ATOM 722 C CA . THR A 1 94 ? -33.797 -8.599 44.320 1.00 65.25 94 THR A CA 1
ATOM 723 C C . THR A 1 94 ? -35.192 -9.194 44.482 1.00 65.25 94 THR A C 1
ATOM 725 O O . THR A 1 94 ? -35.760 -9.111 45.570 1.00 65.25 94 THR A O 1
ATOM 728 N N . ARG A 1 95 ? -35.751 -9.796 43.427 1.00 67.06 95 ARG A N 1
ATOM 729 C CA . ARG A 1 95 ? -37.070 -10.438 43.451 1.00 67.06 95 ARG A CA 1
ATOM 730 C C . ARG A 1 95 ? -37.031 -11.849 44.034 1.00 67.06 95 ARG A C 1
ATOM 732 O O . ARG A 1 95 ? -38.015 -12.290 44.622 1.00 67.06 95 ARG A O 1
ATOM 739 N N . GLU A 1 96 ? -35.915 -12.548 43.873 1.00 70.00 96 GLU A N 1
ATOM 740 C CA . GLU A 1 96 ? -35.744 -13.911 44.361 1.00 70.00 96 GLU A CA 1
ATOM 741 C C . GLU A 1 96 ? -35.348 -13.912 45.850 1.00 70.00 96 GLU A C 1
ATOM 743 O O . GLU A 1 96 ? -34.237 -13.548 46.249 1.00 70.00 96 GLU A O 1
ATOM 748 N N . THR A 1 97 ? -36.281 -14.344 46.701 1.00 63.06 97 THR A N 1
ATOM 749 C CA . THR A 1 97 ? -36.148 -14.326 48.168 1.00 63.06 97 THR A CA 1
ATOM 750 C C . THR A 1 97 ? -35.025 -15.227 48.680 1.00 63.06 97 THR A C 1
ATOM 752 O O . THR A 1 97 ? -34.438 -14.950 49.723 1.00 63.06 97 THR A O 1
ATOM 755 N N . ARG A 1 98 ? -34.639 -16.258 47.918 1.00 64.69 98 ARG A N 1
ATOM 756 C CA . ARG A 1 98 ? -33.511 -17.142 48.256 1.00 64.69 98 ARG A CA 1
ATOM 757 C C . ARG A 1 98 ? -32.169 -16.412 48.302 1.00 64.69 98 ARG A C 1
ATOM 759 O O . ARG A 1 98 ? -31.294 -16.824 49.049 1.00 64.69 98 ARG A O 1
ATOM 766 N N . PHE A 1 99 ? -31.990 -15.335 47.536 1.00 59.66 99 PHE A N 1
ATOM 767 C CA . PHE A 1 99 ? -30.738 -14.564 47.548 1.00 59.66 99 PHE A CA 1
ATOM 768 C C . PHE A 1 99 ? -30.686 -13.500 48.651 1.00 59.66 99 PHE A C 1
ATOM 770 O O . PHE A 1 99 ? -29.616 -12.966 48.937 1.00 59.66 99 PHE A O 1
ATOM 777 N N . SER A 1 100 ? -31.819 -13.219 49.296 1.00 56.44 100 SER A N 1
ATOM 778 C CA . SER A 1 100 ? -31.955 -12.241 50.381 1.00 56.44 100 SER A CA 1
ATOM 779 C C . SER A 1 100 ? -32.182 -12.883 51.756 1.00 56.44 100 SER A C 1
ATOM 781 O O . SER A 1 100 ? -31.987 -12.215 52.771 1.00 56.44 100 SER A O 1
ATOM 783 N N . ASP A 1 101 ? -32.531 -14.171 51.809 1.00 60.03 101 ASP A N 1
ATOM 784 C CA . ASP A 1 101 ? -32.717 -14.927 53.046 1.00 60.03 101 ASP A CA 1
ATOM 785 C C . ASP A 1 101 ? -31.373 -15.471 53.590 1.00 60.03 101 ASP A C 1
ATOM 787 O O . ASP A 1 101 ? -30.683 -16.248 52.913 1.00 60.03 101 ASP A O 1
ATOM 791 N N . PRO A 1 102 ? -30.968 -15.101 54.822 1.00 57.03 102 PRO A N 1
ATOM 792 C CA . PRO A 1 102 ? -29.757 -15.622 55.445 1.00 57.03 102 PRO A CA 1
ATOM 793 C C . PRO A 1 102 ? -29.757 -17.152 55.612 1.00 57.03 102 PRO A C 1
ATOM 795 O O . PRO A 1 102 ? -28.671 -17.736 55.652 1.00 57.03 102 PRO A O 1
ATOM 798 N N . ALA A 1 103 ? -30.930 -17.797 55.654 1.00 60.72 103 ALA A N 1
ATOM 799 C CA . ALA A 1 103 ? -31.099 -19.238 55.843 1.00 60.72 103 ALA A CA 1
ATOM 800 C C . ALA A 1 103 ? -31.021 -20.071 54.546 1.00 60.72 103 ALA A C 1
ATOM 802 O O . ALA A 1 103 ? -30.954 -21.297 54.612 1.00 60.72 103 ALA A O 1
ATOM 803 N N . ALA A 1 104 ? -30.982 -19.440 53.366 1.00 61.12 104 ALA A N 1
ATOM 804 C CA . ALA A 1 104 ? -31.098 -20.116 52.067 1.00 61.12 104 ALA A CA 1
ATOM 805 C C . ALA A 1 104 ? -29.867 -20.940 51.614 1.00 61.12 104 ALA A C 1
ATOM 807 O O . ALA A 1 104 ? -29.804 -21.379 50.468 1.00 61.12 104 ALA A O 1
ATOM 808 N N . GLY A 1 105 ? -28.880 -21.174 52.484 1.00 58.81 105 GLY A N 1
ATOM 809 C CA . GLY A 1 105 ? -27.743 -22.059 52.190 1.00 58.81 105 GLY A CA 1
ATOM 810 C C . GLY A 1 105 ? -26.722 -21.516 51.180 1.00 58.81 105 GLY A C 1
ATOM 8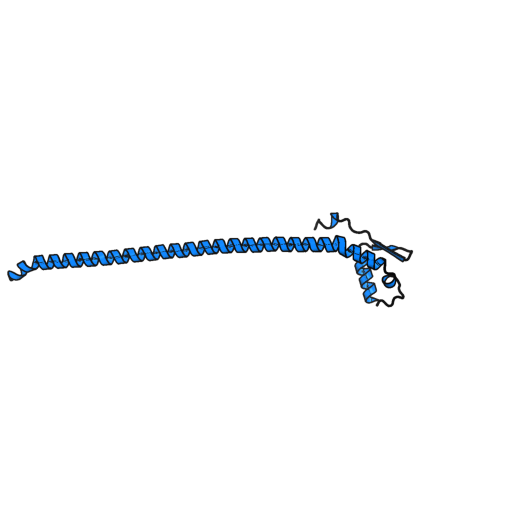11 O O . GLY A 1 105 ? -25.876 -22.269 50.703 1.00 58.81 105 GLY A O 1
ATOM 812 N N . ILE A 1 106 ? -26.769 -20.221 50.852 1.00 66.75 106 ILE A N 1
ATOM 813 C CA . ILE A 1 106 ? -25.737 -19.558 50.042 1.00 66.75 106 ILE A CA 1
ATOM 814 C C . ILE A 1 106 ? -24.465 -19.423 50.881 1.00 66.75 106 ILE A C 1
ATOM 816 O O . ILE A 1 106 ? -24.515 -18.956 52.019 1.00 66.75 106 ILE A O 1
ATOM 820 N N . THR A 1 107 ? -23.324 -19.810 50.314 1.00 64.94 107 THR A N 1
ATOM 821 C CA . THR A 1 107 ? -22.024 -19.706 50.983 1.00 64.94 107 THR A CA 1
ATOM 822 C C . THR A 1 107 ? -21.645 -18.242 51.231 1.00 64.94 107 THR A C 1
ATOM 824 O O . THR A 1 107 ? -21.901 -17.367 50.399 1.00 64.94 107 THR A O 1
ATOM 827 N N . ASP A 1 108 ? -20.993 -17.961 52.363 1.00 64.06 108 ASP A N 1
ATOM 828 C CA . ASP A 1 108 ? -20.650 -16.589 52.771 1.00 64.06 108 ASP A CA 1
ATOM 829 C C . ASP A 1 108 ? -19.808 -15.835 51.729 1.00 64.06 108 ASP A C 1
ATOM 831 O O . ASP A 1 108 ? -19.966 -14.626 51.565 1.00 64.06 108 ASP A O 1
ATOM 835 N N . GLY A 1 109 ? -18.971 -16.542 50.960 1.00 67.56 109 GLY A N 1
ATOM 836 C CA . GLY A 1 109 ? -18.187 -15.953 49.870 1.00 67.56 109 GLY A CA 1
ATOM 837 C C . GLY A 1 109 ? -19.045 -15.423 48.717 1.00 67.56 109 GLY A C 1
ATOM 838 O O . GLY A 1 109 ? -18.803 -14.322 48.227 1.00 67.56 109 GLY A O 1
ATOM 839 N N . VAL A 1 110 ? -20.091 -16.159 48.325 1.00 69.50 110 VAL A N 1
ATOM 840 C CA . VAL A 1 110 ? -21.022 -15.716 47.273 1.00 69.50 110 VAL A CA 1
ATOM 841 C C . VAL A 1 110 ? -21.831 -14.519 47.760 1.00 69.50 110 VAL A C 1
ATOM 843 O O . VAL A 1 110 ? -22.000 -13.554 47.021 1.00 69.50 110 VAL A O 1
ATOM 846 N N . ARG A 1 111 ? -22.271 -14.532 49.023 1.00 67.69 111 ARG A N 1
ATOM 847 C CA . ARG A 1 111 ? -22.992 -13.408 49.635 1.00 67.69 111 ARG A CA 1
ATOM 848 C C . ARG A 1 111 ? -22.123 -12.149 49.733 1.00 67.69 111 ARG A C 1
ATOM 850 O O . ARG A 1 111 ? -22.604 -11.053 49.450 1.00 67.69 111 ARG A O 1
ATOM 857 N N . ALA A 1 112 ? -20.852 -12.296 50.106 1.00 67.50 112 ALA A N 1
ATOM 858 C CA . ALA A 1 112 ? -19.908 -11.187 50.177 1.00 67.50 112 ALA A CA 1
ATOM 859 C C . ALA A 1 112 ? -19.682 -10.546 48.803 1.00 67.50 112 ALA A C 1
ATOM 861 O O . ALA A 1 112 ? -19.709 -9.318 48.704 1.00 67.50 112 ALA A O 1
ATOM 862 N N . GLU A 1 113 ? -19.528 -11.350 47.746 1.00 70.31 113 GLU A N 1
ATOM 863 C CA . GLU A 1 113 ? -19.383 -10.796 46.397 1.00 70.31 113 GLU A CA 1
ATOM 864 C C . GLU A 1 113 ? -20.665 -10.197 45.844 1.00 70.31 113 GLU A C 1
ATOM 866 O O . GLU A 1 113 ? -20.615 -9.165 45.180 1.00 70.31 113 GLU A O 1
ATOM 871 N N . LEU A 1 114 ? -21.821 -10.771 46.170 1.00 70.44 114 LEU A N 1
ATOM 872 C CA . LEU A 1 114 ? -23.105 -10.189 45.801 1.00 70.44 114 LEU A CA 1
ATOM 873 C C . LEU A 1 114 ? -23.270 -8.793 46.399 1.00 70.44 114 LEU A C 1
ATOM 875 O O . LEU A 1 114 ? -23.591 -7.839 45.695 1.00 70.44 114 LEU A O 1
ATOM 879 N N . ASN A 1 115 ? -22.989 -8.666 47.696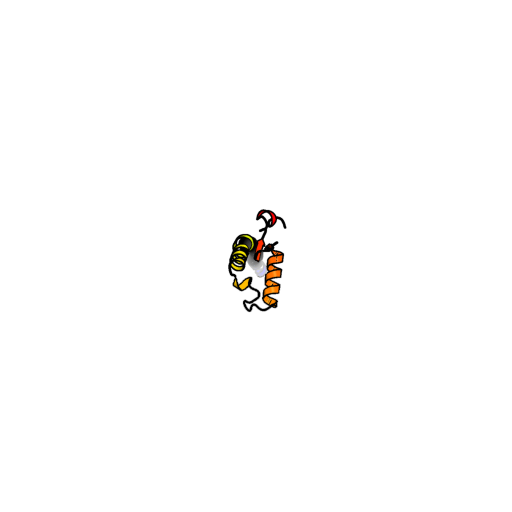 1.00 67.50 115 ASN A N 1
ATOM 880 C CA . ASN A 1 115 ? -23.055 -7.394 48.401 1.00 67.50 115 ASN A CA 1
ATOM 881 C C . ASN A 1 115 ? -22.006 -6.402 47.883 1.00 67.50 115 ASN A C 1
ATOM 883 O O . ASN A 1 115 ? -22.296 -5.210 47.803 1.00 67.50 115 ASN A O 1
ATOM 887 N N . ARG A 1 116 ? -20.816 -6.870 47.481 1.00 69.31 116 ARG A N 1
ATOM 888 C CA . ARG A 1 116 ? -19.785 -6.021 46.867 1.00 69.31 116 ARG A CA 1
ATOM 889 C C . ARG A 1 116 ? -20.211 -5.518 45.485 1.00 69.31 116 ARG A C 1
ATOM 891 O O . ARG A 1 116 ? -20.069 -4.330 45.207 1.00 69.31 116 ARG A O 1
ATOM 898 N N . ALA A 1 117 ? -20.788 -6.386 44.656 1.00 65.44 117 ALA A N 1
ATOM 899 C CA . ALA A 1 117 ? -21.335 -6.025 43.351 1.00 65.44 117 ALA A CA 1
ATOM 900 C C . ALA A 1 117 ? -22.521 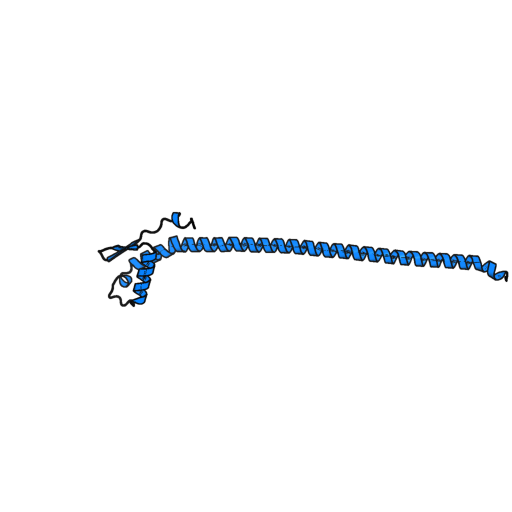-5.053 43.477 1.00 65.44 117 ALA A C 1
ATOM 902 O O . ALA A 1 117 ? -22.608 -4.087 42.729 1.00 65.44 117 ALA A O 1
ATOM 903 N N . LEU A 1 118 ? -23.396 -5.250 44.465 1.00 65.12 118 LEU A N 1
ATOM 904 C CA . LEU A 1 118 ? -24.516 -4.347 44.752 1.00 65.12 118 LEU A CA 1
ATOM 905 C C . LEU A 1 118 ? -24.052 -2.985 45.291 1.00 65.12 118 LEU A C 1
ATOM 907 O O . LEU A 1 118 ? -24.604 -1.955 44.904 1.00 65.12 118 LEU A O 1
ATOM 911 N N . ALA A 1 119 ? -23.019 -2.956 46.139 1.00 63.59 119 ALA A N 1
ATOM 912 C CA . ALA A 1 119 ? -22.416 -1.715 46.624 1.00 63.59 119 ALA A CA 1
ATOM 913 C C . ALA A 1 119 ? -21.770 -0.903 45.488 1.00 63.59 119 ALA A C 1
ATOM 915 O O . ALA A 1 119 ? -21.835 0.325 45.502 1.00 63.59 119 ALA A O 1
ATOM 916 N N . ALA A 1 120 ? -21.212 -1.575 44.476 1.00 63.91 120 ALA A N 1
ATOM 917 C CA . ALA A 1 120 ? -20.691 -0.919 43.277 1.00 63.91 120 ALA A CA 1
ATOM 918 C C . ALA A 1 120 ? -21.790 -0.242 42.429 1.00 63.91 120 ALA A C 1
ATOM 920 O O . ALA A 1 120 ? -21.488 0.679 41.676 1.00 63.91 120 ALA A O 1
ATOM 921 N N . VAL A 1 121 ? -23.061 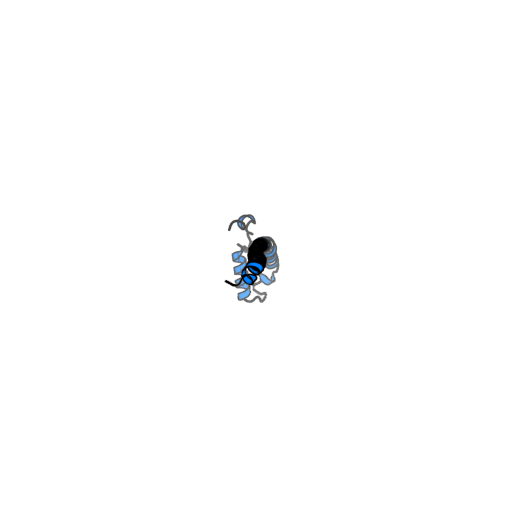-0.644 42.579 1.00 60.97 121 VAL A N 1
ATOM 922 C CA . VAL A 1 121 ? -24.210 -0.113 41.816 1.00 60.97 121 VAL A CA 1
ATOM 923 C C . VAL A 1 121 ? -25.058 0.885 42.635 1.00 60.97 121 VAL A C 1
ATOM 925 O O . VAL A 1 121 ? -26.228 1.111 42.350 1.00 60.97 121 VAL A O 1
ATOM 928 N N . ALA A 1 122 ? -24.481 1.531 43.656 1.00 63.81 122 ALA A N 1
ATOM 929 C CA . ALA A 1 122 ? -25.171 2.524 44.498 1.00 63.81 122 ALA A CA 1
ATOM 930 C C . ALA A 1 122 ? -26.529 2.028 45.054 1.00 63.81 122 ALA A C 1
ATOM 932 O O . ALA A 1 122 ? -27.517 2.764 45.130 1.00 63.81 122 ALA A O 1
ATOM 933 N N . CYS A 1 123 ? -26.591 0.751 45.441 1.00 62.69 123 CYS A N 1
ATOM 934 C CA . CYS A 1 123 ? -27.757 0.167 46.092 1.00 62.69 123 CYS A CA 1
ATOM 935 C C . CYS A 1 123 ? -27.678 0.326 47.614 1.00 62.69 123 CYS A C 1
ATOM 937 O O . CYS A 1 123 ? -26.715 -0.114 48.239 1.00 62.69 123 CYS A O 1
ATOM 939 N N . ALA A 1 124 ? -28.715 0.907 48.222 1.00 59.84 124 ALA A N 1
ATOM 940 C CA . ALA A 1 124 ? -28.849 1.031 49.669 1.00 59.84 124 ALA A CA 1
ATOM 941 C C . ALA A 1 124 ? -29.836 -0.014 50.234 1.00 59.84 124 ALA A C 1
ATOM 943 O O . ALA A 1 124 ? -30.912 -0.219 49.659 1.00 59.84 124 ALA A O 1
ATOM 944 N N . PRO A 1 125 ? -29.516 -0.674 51.363 1.00 54.09 125 PRO A N 1
ATOM 945 C CA . PRO A 1 125 ? -30.417 -1.621 52.015 1.00 54.09 125 PRO A CA 1
ATOM 946 C C . PRO A 1 125 ? -31.616 -0.912 52.656 1.00 54.09 125 PRO A C 1
ATOM 948 O O . PRO A 1 125 ? -31.493 0.160 53.248 1.00 54.09 125 PRO A O 1
ATOM 951 N N . ARG A 1 126 ? -32.795 -1.533 52.551 1.00 63.12 126 ARG A N 1
ATOM 952 C CA . ARG A 1 126 ? -34.055 -1.056 53.126 1.00 63.12 126 ARG A CA 1
ATOM 953 C C . ARG A 1 126 ? -34.338 -1.802 54.436 1.00 63.12 126 ARG A C 1
ATOM 955 O O . ARG A 1 126 ? -34.208 -3.025 54.471 1.00 63.12 126 ARG A O 1
ATOM 962 N N . PRO A 1 127 ? -34.801 -1.116 55.494 1.00 45.91 127 PRO A N 1
ATOM 963 C CA . PRO A 1 127 ? -35.023 -1.730 56.808 1.00 45.91 127 PRO A CA 1
ATOM 964 C C . PRO A 1 127 ? -36.091 -2.839 56.835 1.00 45.91 127 PRO A C 1
ATOM 966 O O . PRO A 1 127 ? -36.111 -3.630 57.768 1.00 45.91 127 PRO A O 1
ATOM 969 N N . ALA A 1 128 ? -36.956 -2.933 55.821 1.00 57.12 128 ALA A N 1
ATOM 970 C CA . ALA A 1 128 ? -37.990 -3.969 55.712 1.00 57.12 128 ALA A CA 1
ATOM 971 C C . ALA A 1 128 ? -37.523 -5.260 55.004 1.00 57.12 128 ALA A C 1
ATOM 973 O O . ALA A 1 128 ? -38.343 -6.133 54.735 1.00 57.12 128 ALA A O 1
ATOM 974 N N . GLY A 1 129 ? -36.231 -5.373 54.677 1.00 48.75 129 GLY A N 1
ATOM 975 C CA . GLY A 1 129 ? -35.711 -6.426 53.805 1.00 48.75 129 GLY A CA 1
ATOM 976 C C . GLY A 1 129 ? -35.892 -6.043 52.336 1.00 48.75 129 GLY A C 1
ATOM 977 O O . GLY A 1 129 ? -37.005 -5.889 51.840 1.00 48.75 129 GLY A O 1
ATOM 978 N N . GLY A 1 130 ? -34.777 -5.814 51.645 1.00 54.06 130 GLY A N 1
ATOM 979 C CA . GLY A 1 130 ? -34.739 -5.386 50.246 1.00 54.06 130 GLY A CA 1
ATOM 980 C C . GLY A 1 130 ? -33.667 -4.329 49.994 1.00 54.06 130 GLY A C 1
ATOM 981 O O . GLY A 1 130 ? -33.087 -3.783 50.930 1.00 54.06 130 GLY A O 1
ATOM 982 N N . LEU A 1 131 ? -33.402 -4.031 48.724 1.00 57.78 131 LEU A N 1
ATOM 983 C CA . LEU A 1 131 ? -32.411 -3.042 48.288 1.00 57.78 131 LEU A CA 1
ATOM 984 C C . LEU A 1 131 ? -33.080 -2.013 47.373 1.00 57.78 131 LEU A C 1
ATOM 986 O O . LEU A 1 131 ? -33.941 -2.356 46.563 1.00 57.78 131 LEU A O 1
ATOM 990 N N . VAL A 1 132 ? -32.696 -0.746 47.510 1.00 60.00 132 VAL A N 1
ATOM 991 C CA . VAL A 1 132 ? -33.103 0.349 46.624 1.00 60.00 132 VAL A CA 1
ATOM 992 C C . VAL A 1 132 ? -31.861 0.850 45.910 1.00 60.00 132 VAL A C 1
ATOM 994 O O . VAL A 1 132 ? -30.949 1.354 46.556 1.00 60.00 132 VAL A O 1
ATOM 997 N N . CYS A 1 133 ? -31.827 0.709 44.589 1.00 63.00 133 CYS A N 1
ATOM 998 C CA . CYS A 1 133 ? -30.703 1.142 43.767 1.00 63.00 133 CYS A CA 1
ATOM 999 C C . CYS A 1 133 ? -31.030 2.449 43.056 1.00 63.00 133 CYS A C 1
ATOM 1001 O O . CYS A 1 133 ? -32.062 2.544 42.386 1.00 63.00 133 CYS A O 1
ATOM 1003 N N . THR A 1 134 ? -30.143 3.437 43.169 1.00 62.00 134 THR A N 1
ATOM 1004 C CA . THR A 1 134 ? -30.124 4.567 42.238 1.00 62.00 134 THR A CA 1
ATOM 1005 C C . THR A 1 134 ? -29.383 4.101 40.996 1.00 62.00 134 THR A C 1
ATOM 1007 O O . THR A 1 134 ? -28.158 4.010 41.002 1.00 62.00 134 THR A O 1
ATOM 1010 N N . LEU A 1 135 ? -30.118 3.747 39.942 1.00 55.19 135 LEU A N 1
ATOM 1011 C CA . LEU A 1 135 ? -29.485 3.535 38.647 1.00 55.19 135 LEU A CA 1
ATOM 1012 C C . LEU A 1 135 ? -28.845 4.859 38.204 1.00 55.19 135 LEU A C 1
ATOM 1014 O O . LEU A 1 135 ? -29.535 5.878 38.247 1.00 55.19 135 LEU A O 1
ATOM 1018 N N . PRO A 1 136 ? -27.559 4.875 37.810 1.00 49.31 136 PRO A N 1
ATOM 1019 C CA . PRO A 1 136 ? -26.958 6.077 37.259 1.00 49.31 136 PRO A CA 1
ATOM 1020 C C . PRO A 1 136 ? -27.725 6.484 35.998 1.00 49.31 136 PRO A C 1
ATOM 1022 O O . PRO A 1 136 ? -28.014 5.647 35.138 1.00 49.31 136 PRO A O 1
ATOM 1025 N N . ASP A 1 137 ? -28.072 7.768 35.900 1.00 46.19 137 ASP A N 1
ATOM 1026 C CA . ASP A 1 137 ? -28.690 8.323 34.702 1.00 46.19 137 ASP A CA 1
ATOM 1027 C C . ASP A 1 137 ? -27.789 8.041 33.497 1.00 46.19 137 ASP A C 1
ATOM 1029 O O . ASP A 1 137 ? -26.577 8.276 33.536 1.00 46.19 137 ASP A O 1
ATOM 1033 N N . ALA A 1 138 ? -28.389 7.573 32.401 1.00 49.97 138 ALA A N 1
ATOM 1034 C CA . ALA A 1 138 ? -27.690 7.205 31.168 1.00 49.97 138 ALA A CA 1
ATOM 1035 C C . ALA A 1 138 ? -26.775 8.320 30.606 1.00 49.97 138 ALA A C 1
ATOM 1037 O O . ALA A 1 138 ? -25.900 8.046 29.791 1.00 49.97 138 ALA A O 1
ATOM 1038 N N . ALA A 1 139 ? -26.946 9.568 31.056 1.00 43.56 139 ALA A N 1
ATOM 1039 C CA . ALA A 1 139 ? -26.134 10.718 30.673 1.00 43.56 139 ALA A CA 1
ATOM 1040 C C . ALA A 1 139 ? -24.714 10.732 31.280 1.00 43.56 139 ALA A C 1
ATOM 1042 O O . ALA A 1 139 ? -23.826 11.350 30.701 1.00 43.56 139 ALA A O 1
ATOM 1043 N N . ALA A 1 140 ? -24.466 10.060 32.411 1.00 45.81 140 ALA A N 1
ATOM 1044 C CA . ALA A 1 140 ? -23.162 10.108 33.089 1.00 45.81 140 ALA A CA 1
ATOM 1045 C C . ALA A 1 140 ? -22.135 9.090 32.551 1.00 45.81 140 ALA A C 1
ATOM 1047 O O . ALA A 1 140 ? -20.942 9.229 32.806 1.00 45.81 140 ALA A O 1
ATOM 1048 N N . ALA A 1 141 ? -22.575 8.084 31.788 1.00 44.31 141 ALA A N 1
ATOM 1049 C CA . ALA A 1 141 ? -21.712 7.022 31.259 1.00 44.31 141 ALA A CA 1
ATOM 1050 C C . ALA A 1 141 ? -21.034 7.367 29.913 1.00 44.31 141 ALA A C 1
ATOM 1052 O O . ALA A 1 141 ? -20.242 6.576 29.418 1.00 44.31 141 ALA A O 1
ATOM 1053 N N . GLY A 1 142 ? -21.340 8.527 29.316 1.00 39.47 142 GLY A N 1
ATOM 1054 C CA . GLY A 1 142 ? -20.786 8.970 28.026 1.00 39.47 142 GLY A CA 1
ATOM 1055 C C . GLY A 1 142 ? -19.664 10.011 28.117 1.00 39.47 142 GLY A C 1
ATOM 1056 O O . GLY A 1 142 ? -19.324 10.610 27.101 1.00 39.47 142 GLY A O 1
ATOM 1057 N N . ALA A 1 143 ? -19.135 10.283 29.313 1.00 41.50 143 ALA A N 1
ATOM 1058 C CA . ALA A 1 143 ? -18.138 11.328 29.545 1.00 41.50 143 ALA A CA 1
ATOM 1059 C C . ALA A 1 143 ? -16.907 10.793 30.293 1.00 41.50 143 ALA A C 1
ATOM 1061 O O . ALA A 1 143 ? -16.571 11.313 31.354 1.00 41.50 143 ALA A O 1
ATOM 1062 N N . GLN A 1 144 ? -16.260 9.749 29.767 1.00 38.62 144 GLN A N 1
ATOM 1063 C CA . GLN A 1 144 ? -14.880 9.372 30.107 1.00 38.62 144 GLN A CA 1
ATOM 1064 C C . GLN A 1 144 ? -14.166 8.864 28.859 1.00 38.62 144 GLN A C 1
ATOM 1066 O O . GLN A 1 144 ? -14.797 8.082 28.116 1.00 38.62 144 GLN A O 1
#

Sequence (144 aa):
MPAWLLRLLPHGIALAALLGAMLWIDRNAATRTRAQIETARIMSENQLRAELRRSEQRLAGSIGAIGTRVTGQIDALDARHATIIQPTLIRELTRETRFSDPAAGITDGVRAELNRALAAVACAPRPAGGLVCTLPDAAAAGAQ

Secondary structure (DSSP, 8-state):
--HHHHHHHHHHHHHHHHHHHHHHHHHHHHHHHHHHHHHHHHHHHHHHHHHHHHHHHHHHHHHHHHHHHHHHHHHHHHHHIIIIIHHHHHHHHHH-GGGT-TTS---HHHHHHHHHHHHHTTEEEPTTS-EEE-PPPTTGGG--